Protein AF-A0A938M8R1-F1 (afdb_monomer_lite)

Foldseek 3Di:
DDPVVVVVVLVPDDPVVSVVVVVVVVVVVVVVVVVVVVVVVVVVVVVCVVCVQCVPCCHVVNVCVVVVPPPPDD

Sequence (74 aa):
MTQSEIVDALKKLTATERLTIIEAALRLTHQDLQQARAERTRRLAVAAKALLPDYSAGGELTAFTALDGEDVHA

Structure (mmCIF, N/CA/C/O backbone):
data_AF-A0A938M8R1-F1
#
_entry.id   AF-A0A938M8R1-F1
#
loop_
_atom_site.group_PDB
_atom_site.id
_atom_site.type_symbol
_atom_site.label_atom_id
_atom_site.label_alt_id
_atom_site.label_comp_id
_atom_site.label_asym_id
_atom_site.label_entity_id
_atom_site.label_seq_id
_atom_site.pdbx_PDB_ins_code
_atom_site.Cartn_x
_atom_site.Cartn_y
_atom_site.Cartn_z
_atom_site.occupancy
_atom_site.B_iso_or_equiv
_atom_site.auth_seq_id
_atom_site.auth_comp_id
_atom_site.auth_asym_id
_atom_site.auth_atom_id
_atom_site.pdbx_PDB_model_num
ATOM 1 N N . MET A 1 1 ? -19.823 -4.622 3.482 1.00 66.88 1 MET A N 1
ATOM 2 C CA . MET A 1 1 ? -19.907 -3.829 4.722 1.00 66.88 1 MET A CA 1
ATOM 3 C C . MET A 1 1 ? -19.671 -2.374 4.393 1.00 66.88 1 MET A C 1
ATOM 5 O O . MET A 1 1 ? -18.787 -2.078 3.598 1.00 66.88 1 MET A O 1
ATOM 9 N N . THR A 1 2 ? -20.462 -1.487 4.976 1.00 91.44 2 THR A N 1
ATOM 10 C CA . THR A 1 2 ? -20.297 -0.036 4.868 1.00 91.44 2 THR A CA 1
ATOM 11 C C . THR A 1 2 ? -19.373 0.481 5.974 1.00 91.44 2 THR A C 1
ATOM 13 O O . THR A 1 2 ? -19.153 -0.187 6.986 1.00 91.44 2 THR A O 1
ATOM 16 N N . GLN A 1 3 ? -18.818 1.683 5.803 1.00 89.94 3 GLN A N 1
ATOM 17 C CA . GLN A 1 3 ? -17.984 2.322 6.829 1.00 89.94 3 GLN A CA 1
ATOM 18 C C . GLN A 1 3 ? -18.728 2.446 8.169 1.00 89.94 3 GLN A C 1
ATOM 20 O O . GLN A 1 3 ? -18.152 2.188 9.226 1.00 89.94 3 GLN A O 1
ATOM 25 N N . SER A 1 4 ? -20.014 2.796 8.121 1.00 90.75 4 SER A N 1
ATOM 26 C CA . SER A 1 4 ? -20.862 2.946 9.304 1.00 90.75 4 SER A CA 1
ATOM 27 C C . SER A 1 4 ? -21.008 1.631 10.071 1.00 90.75 4 SER A C 1
ATOM 29 O O . SER A 1 4 ? -20.847 1.612 11.288 1.00 90.75 4 SER A O 1
ATOM 31 N N . GLU A 1 5 ? -21.205 0.516 9.362 1.00 93.56 5 GLU A N 1
ATOM 32 C CA . GLU A 1 5 ? -21.303 -0.819 9.969 1.00 93.56 5 GLU A CA 1
ATOM 33 C C . GLU A 1 5 ? -20.008 -1.236 10.682 1.00 93.56 5 GLU A C 1
ATOM 35 O O . GLU A 1 5 ? -20.061 -1.823 11.763 1.00 93.56 5 GLU A O 1
ATOM 40 N N . ILE A 1 6 ? -18.839 -0.909 10.114 1.00 92.06 6 ILE A N 1
ATOM 41 C CA . ILE A 1 6 ? -17.531 -1.185 10.735 1.00 92.06 6 ILE A CA 1
ATOM 42 C C . ILE A 1 6 ? -17.388 -0.405 12.042 1.00 92.06 6 ILE A C 1
ATOM 44 O O . ILE A 1 6 ? -17.009 -0.960 13.073 1.00 92.06 6 ILE A O 1
ATOM 48 N N . VAL A 1 7 ? -17.704 0.890 12.007 1.00 92.06 7 VAL A N 1
ATOM 49 C CA . VAL A 1 7 ? -17.595 1.762 13.179 1.00 92.06 7 VAL A CA 1
ATOM 50 C C . VAL A 1 7 ? -18.554 1.310 14.280 1.00 92.06 7 VAL A C 1
ATOM 52 O O . VAL A 1 7 ? -18.166 1.256 15.448 1.00 92.06 7 VAL A O 1
ATOM 55 N N . ASP A 1 8 ? -19.778 0.926 13.928 1.00 94.44 8 ASP A N 1
ATOM 56 C CA . ASP A 1 8 ? -20.752 0.432 14.900 1.00 94.44 8 ASP A CA 1
ATOM 57 C C . ASP A 1 8 ? -20.362 -0.926 15.494 1.00 94.44 8 ASP A C 1
ATOM 59 O O . ASP A 1 8 ? -20.618 -1.170 16.674 1.00 94.44 8 ASP A O 1
ATOM 63 N N . ALA A 1 9 ? -19.679 -1.787 14.738 1.00 92.56 9 A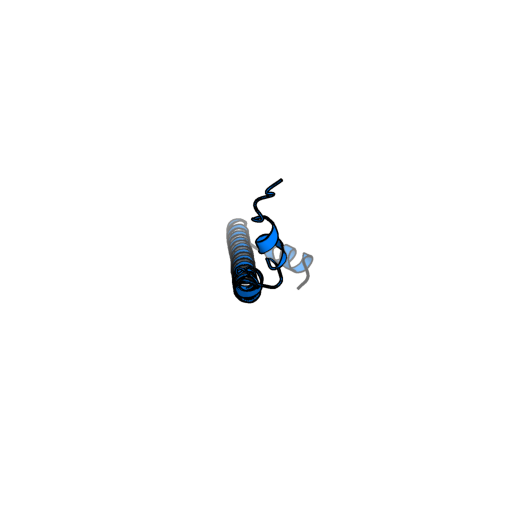LA A N 1
ATOM 64 C CA . ALA A 1 9 ? -19.093 -3.009 15.281 1.00 92.56 9 ALA A CA 1
ATOM 65 C C . ALA A 1 9 ? -17.968 -2.706 16.288 1.00 92.56 9 ALA A C 1
ATOM 67 O O . ALA A 1 9 ? -17.951 -3.280 17.376 1.00 92.56 9 ALA A O 1
ATOM 68 N N . LEU A 1 10 ? -17.081 -1.751 15.987 1.00 92.62 10 LEU A N 1
ATOM 69 C CA . LEU A 1 10 ? -16.000 -1.343 16.895 1.00 92.62 10 LEU A CA 1
ATOM 70 C C . LEU A 1 10 ? -16.528 -0.731 18.201 1.00 92.62 10 LEU A C 1
ATOM 72 O O . LEU A 1 10 ? -15.937 -0.923 19.266 1.00 92.62 10 LEU A O 1
ATOM 76 N N . LYS A 1 11 ? -17.655 -0.011 18.161 1.00 94.00 11 LYS A N 1
ATOM 77 C CA . LYS A 1 11 ? -18.281 0.559 19.370 1.00 94.00 11 LYS A CA 1
ATOM 78 C C . LYS A 1 11 ? -18.676 -0.505 20.399 1.00 94.00 11 LYS A C 1
ATOM 80 O O . LYS A 1 11 ? -18.653 -0.199 21.588 1.00 94.00 11 LYS A O 1
ATOM 85 N N . LYS A 1 12 ? -18.988 -1.730 19.958 1.00 95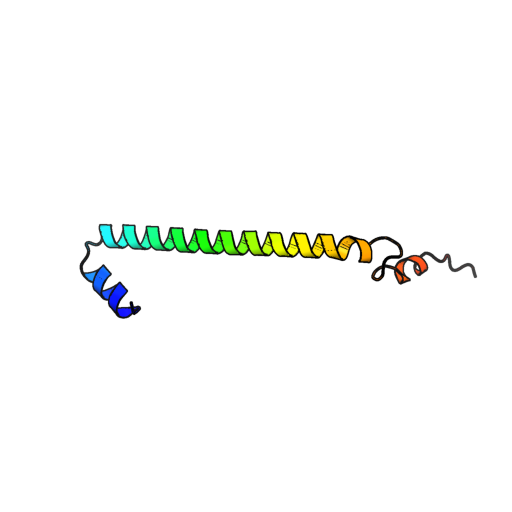.50 12 LYS A N 1
ATOM 86 C CA . LYS A 1 12 ? -19.381 -2.856 20.826 1.00 95.50 12 LYS A CA 1
ATOM 87 C C . LYS A 1 12 ? -18.209 -3.491 21.581 1.00 95.50 12 LYS A C 1
ATOM 89 O O . LYS A 1 12 ? -18.442 -4.297 22.473 1.00 95.50 12 LYS A O 1
ATOM 94 N N . LEU A 1 13 ? -16.975 -3.143 21.223 1.00 95.00 13 LEU A N 1
ATOM 95 C CA . LEU A 1 13 ? -15.759 -3.687 21.819 1.00 95.00 13 LEU A CA 1
ATOM 96 C C . LEU A 1 13 ? -15.224 -2.795 22.939 1.00 95.00 13 LEU A C 1
ATOM 98 O O . LEU A 1 13 ? -15.512 -1.593 23.010 1.00 95.00 13 LEU A O 1
ATOM 102 N N . THR A 1 14 ? -14.383 -3.375 23.789 1.00 96.56 14 THR A N 1
ATOM 103 C CA . THR A 1 14 ? -13.623 -2.616 24.783 1.00 96.56 14 THR A CA 1
ATOM 104 C C . THR A 1 14 ? -12.601 -1.695 24.110 1.00 96.56 14 THR A C 1
ATOM 106 O O . THR A 1 14 ? -12.246 -1.848 22.939 1.00 96.56 14 THR A O 1
ATOM 109 N N . ALA A 1 15 ? -12.099 -0.706 24.854 1.00 94.00 15 ALA A N 1
ATOM 110 C CA . ALA A 1 15 ? -11.078 0.205 24.338 1.00 94.00 15 ALA A CA 1
ATOM 111 C C . ALA A 1 15 ? -9.805 -0.537 23.892 1.00 94.00 15 ALA A C 1
ATOM 113 O O . ALA A 1 15 ? -9.257 -0.219 22.840 1.00 94.00 15 ALA A O 1
ATOM 114 N N . THR A 1 16 ? -9.380 -1.550 24.650 1.00 96.38 16 THR A N 1
ATOM 115 C CA . THR A 1 16 ? -8.198 -2.364 24.343 1.00 96.38 16 THR A CA 1
ATOM 116 C C . THR A 1 16 ? -8.377 -3.144 23.045 1.00 96.38 16 THR A C 1
ATOM 118 O O . THR A 1 16 ? -7.531 -3.057 22.162 1.00 96.38 16 THR A O 1
ATOM 121 N N . GLU A 1 17 ? -9.505 -3.836 22.878 1.00 96.00 17 GLU A N 1
ATOM 122 C CA . GLU A 1 17 ? -9.796 -4.606 21.660 1.00 96.00 17 GLU A CA 1
ATOM 123 C C . GLU A 1 17 ? -9.895 -3.703 20.428 1.00 96.00 17 GLU A C 1
ATOM 125 O O . GLU A 1 17 ? -9.364 -4.036 19.368 1.00 96.00 17 GLU A O 1
ATOM 130 N N . ARG A 1 18 ? -10.517 -2.522 20.568 1.00 96.06 18 ARG A N 1
ATOM 131 C CA . ARG A 1 18 ? -10.537 -1.519 19.495 1.00 96.06 18 ARG A CA 1
ATOM 132 C C . ARG A 1 18 ? -9.129 -1.115 19.073 1.00 96.06 18 ARG A C 1
ATOM 134 O O . ARG A 1 18 ? -8.860 -1.061 17.876 1.00 96.06 18 ARG A O 1
ATOM 141 N N . LEU A 1 19 ? -8.246 -0.834 20.030 1.00 95.81 19 LEU A N 1
ATOM 142 C CA . LEU A 1 19 ? -6.863 -0.455 19.739 1.00 95.81 19 LEU A CA 1
ATOM 143 C C . LEU A 1 19 ? -6.116 -1.581 19.020 1.00 95.81 19 LEU A C 1
ATOM 145 O O . LEU A 1 19 ? -5.472 -1.319 18.008 1.00 95.81 19 LEU A O 1
ATOM 149 N N . THR A 1 20 ? -6.270 -2.828 19.470 1.00 97.19 20 THR A N 1
ATOM 150 C CA . THR A 1 20 ? -5.658 -3.994 18.818 1.00 97.19 20 THR A CA 1
ATOM 151 C C . THR A 1 20 ? -6.123 -4.153 17.369 1.00 97.19 20 THR A C 1
ATOM 153 O O . THR A 1 20 ? -5.308 -4.406 16.482 1.00 97.19 20 THR A O 1
ATOM 156 N N . ILE A 1 21 ? -7.418 -3.968 17.098 1.00 96.06 21 ILE A N 1
ATOM 157 C CA . ILE A 1 21 ? -7.958 -4.073 15.736 1.00 96.06 21 ILE A CA 1
ATOM 158 C C . ILE A 1 21 ? -7.458 -2.932 14.851 1.00 96.06 21 ILE A C 1
ATOM 160 O O . ILE A 1 21 ? -7.067 -3.176 13.711 1.00 96.06 21 ILE A O 1
ATOM 164 N N . ILE A 1 22 ? -7.442 -1.697 15.360 1.00 95.12 22 ILE A N 1
ATOM 165 C CA . ILE A 1 22 ? -6.927 -0.540 14.613 1.00 95.12 22 ILE A CA 1
ATOM 166 C C . ILE A 1 22 ? -5.452 -0.747 14.269 1.00 95.12 22 ILE A C 1
ATOM 168 O O . ILE A 1 22 ? -5.044 -0.492 13.138 1.00 95.12 22 ILE A O 1
ATOM 172 N N . GLU A 1 23 ? -4.657 -1.253 15.209 1.00 97.31 23 GLU A N 1
ATOM 173 C CA . GLU A 1 23 ? -3.248 -1.543 14.970 1.00 97.31 23 GLU A CA 1
ATOM 174 C C . GLU A 1 23 ? -3.061 -2.633 13.905 1.00 97.31 23 GLU A C 1
ATOM 176 O O . GLU A 1 23 ? -2.244 -2.477 12.996 1.00 97.31 23 GLU A O 1
ATOM 181 N N . ALA A 1 24 ? -3.844 -3.712 13.962 1.00 97.31 24 ALA A N 1
ATOM 182 C CA . ALA A 1 24 ? -3.813 -4.757 12.943 1.00 97.31 24 ALA A CA 1
ATOM 183 C C . ALA A 1 24 ? -4.202 -4.214 11.555 1.00 97.31 24 ALA A C 1
ATOM 185 O O . ALA A 1 24 ? -3.507 -4.476 10.572 1.00 97.31 24 ALA A O 1
ATOM 186 N N . ALA A 1 25 ? -5.262 -3.403 11.476 1.00 96.31 25 ALA A N 1
ATOM 187 C CA . ALA A 1 25 ? -5.702 -2.765 10.236 1.00 96.31 25 ALA A CA 1
ATOM 188 C C . ALA A 1 25 ? -4.640 -1.807 9.668 1.00 96.31 25 ALA A C 1
ATOM 190 O O . ALA A 1 25 ? -4.392 -1.783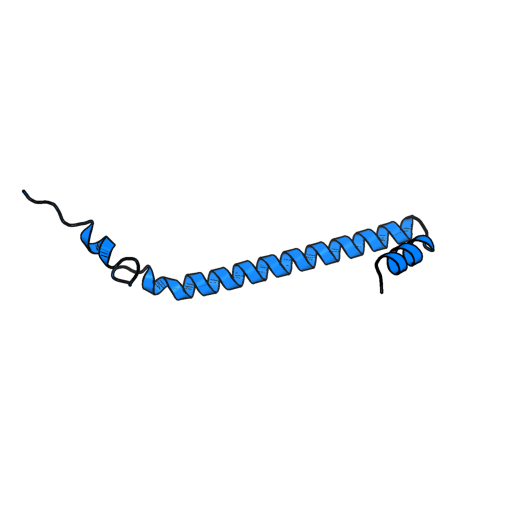 8.458 1.00 96.31 25 ALA A O 1
ATOM 191 N N . LEU A 1 26 ? -3.963 -1.055 10.540 1.00 96.94 26 LEU A N 1
ATOM 192 C CA . LEU A 1 26 ? -2.858 -0.186 10.150 1.00 96.94 26 LEU A CA 1
ATOM 193 C C . LEU A 1 26 ? -1.689 -0.999 9.583 1.00 96.94 26 LEU A C 1
ATOM 195 O O . LEU A 1 26 ? -1.174 -0.662 8.516 1.00 96.94 26 LEU A O 1
ATOM 199 N N . ARG A 1 27 ? -1.291 -2.092 10.247 1.00 97.75 27 ARG A N 1
ATOM 200 C CA . ARG A 1 27 ? -0.214 -2.971 9.761 1.00 97.75 27 ARG A CA 1
ATOM 201 C C . ARG A 1 27 ? -0.528 -3.547 8.381 1.00 97.75 27 ARG A C 1
ATOM 203 O O . ARG A 1 27 ? 0.350 -3.519 7.523 1.00 97.75 27 ARG A O 1
ATOM 210 N N . LEU A 1 28 ? -1.761 -4.005 8.155 1.00 97.31 28 LEU A N 1
ATOM 211 C CA . LEU A 1 28 ? -2.205 -4.503 6.847 1.00 97.31 28 LEU A CA 1
ATOM 212 C C . LEU A 1 28 ? -2.085 -3.420 5.769 1.00 97.31 28 LEU A C 1
ATOM 214 O O . LEU A 1 28 ? -1.444 -3.634 4.745 1.00 97.31 28 LEU A O 1
ATOM 218 N N . THR A 1 29 ? -2.586 -2.216 6.053 1.00 97.12 29 THR A N 1
ATOM 219 C CA . THR A 1 29 ? -2.499 -1.079 5.122 1.00 97.12 29 THR A CA 1
ATOM 220 C C . THR A 1 29 ? -1.045 -0.757 4.762 1.00 97.12 29 THR A C 1
ATOM 222 O O . THR A 1 29 ? -0.710 -0.518 3.602 1.00 97.12 29 THR A O 1
ATOM 225 N N . HIS A 1 30 ? -0.147 -0.774 5.750 1.00 97.12 30 HIS A N 1
ATOM 226 C CA . HIS A 1 30 ? 1.279 -0.569 5.510 1.00 97.12 30 HIS A CA 1
ATOM 227 C C . HIS A 1 30 ? 1.894 -1.679 4.651 1.00 97.12 30 HIS A C 1
ATOM 229 O O . HIS A 1 30 ? 2.714 -1.379 3.783 1.00 97.12 30 HIS A O 1
ATOM 235 N N . GLN A 1 31 ? 1.519 -2.941 4.865 1.00 97.00 31 GLN A N 1
ATOM 236 C CA . GLN A 1 31 ? 1.998 -4.061 4.052 1.00 97.00 31 GLN A CA 1
ATOM 237 C C . GLN A 1 31 ? 1.562 -3.920 2.591 1.00 97.00 31 GLN A C 1
ATOM 239 O O . GLN A 1 31 ? 2.408 -4.030 1.702 1.00 97.00 31 GLN A O 1
ATOM 244 N N . ASP A 1 32 ? 0.296 -3.586 2.347 1.00 96.62 32 ASP A N 1
ATOM 245 C CA . ASP A 1 32 ? -0.242 -3.382 0.999 1.00 96.62 32 ASP A CA 1
ATOM 246 C C . ASP A 1 32 ? 0.494 -2.254 0.264 1.00 96.62 32 ASP A C 1
ATOM 248 O O . ASP A 1 32 ? 0.901 -2.399 -0.893 1.00 96.62 32 ASP A O 1
ATOM 252 N N . LEU A 1 33 ? 0.756 -1.139 0.957 1.00 96.69 33 LEU A N 1
ATOM 253 C CA . LEU A 1 33 ? 1.525 -0.023 0.404 1.00 96.69 33 LEU A CA 1
ATOM 254 C C . LEU A 1 33 ? 2.960 -0.425 0.039 1.00 96.69 33 LEU A C 1
ATOM 256 O O . LEU A 1 33 ? 3.472 -0.014 -1.007 1.00 96.69 33 LEU A O 1
ATOM 260 N N . GLN A 1 34 ? 3.618 -1.232 0.873 1.00 96.50 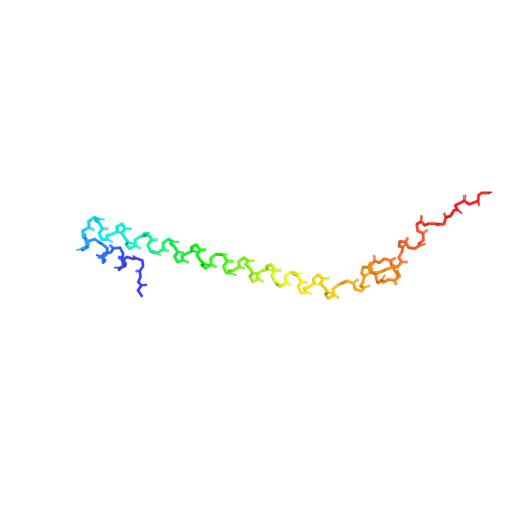34 GLN A N 1
ATOM 261 C CA . GLN A 1 34 ? 4.968 -1.715 0.579 1.00 96.50 34 GLN A CA 1
ATOM 262 C C . GLN A 1 34 ? 4.980 -2.674 -0.611 1.00 96.50 34 GLN A C 1
ATOM 264 O O . GLN A 1 34 ? 5.850 -2.557 -1.476 1.00 96.50 34 GLN A O 1
ATOM 269 N N . GLN A 1 35 ? 4.001 -3.575 -0.707 1.00 95.44 35 GLN A N 1
ATOM 270 C CA . GLN A 1 35 ? 3.864 -4.474 -1.853 1.00 95.44 35 GLN A CA 1
ATOM 271 C C . GLN A 1 35 ? 3.623 -3.697 -3.150 1.00 95.44 35 GLN A C 1
ATOM 273 O O . GLN A 1 35 ? 4.317 -3.928 -4.142 1.00 95.44 35 GLN A O 1
ATOM 278 N N . ALA A 1 36 ? 2.717 -2.716 -3.133 1.00 95.19 36 ALA A N 1
ATOM 279 C CA . ALA A 1 36 ? 2.455 -1.856 -4.284 1.00 95.19 36 ALA A CA 1
ATOM 280 C C . ALA A 1 36 ? 3.712 -1.085 -4.722 1.00 95.19 36 ALA A C 1
ATOM 282 O O . ALA A 1 36 ? 4.005 -0.978 -5.917 1.00 95.19 36 ALA A O 1
ATOM 283 N N . ARG A 1 37 ? 4.502 -0.585 -3.762 1.00 96.25 37 ARG A N 1
ATOM 284 C CA . ARG A 1 37 ? 5.777 0.086 -4.044 1.00 96.25 37 ARG A CA 1
ATOM 285 C C . ARG A 1 37 ? 6.806 -0.869 -4.645 1.00 96.25 37 ARG A C 1
ATOM 287 O O . ARG A 1 37 ? 7.461 -0.502 -5.619 1.00 96.25 37 ARG A O 1
ATOM 294 N N . ALA A 1 38 ? 6.955 -2.069 -4.089 1.00 96.06 38 ALA A N 1
ATOM 295 C CA . ALA A 1 38 ? 7.886 -3.075 -4.594 1.00 96.06 38 ALA A CA 1
ATOM 296 C C . ALA A 1 38 ? 7.537 -3.489 -6.031 1.00 96.06 38 ALA A C 1
ATOM 298 O O . ALA A 1 38 ? 8.413 -3.517 -6.896 1.00 96.06 38 ALA A O 1
ATOM 299 N N . GLU A 1 39 ? 6.255 -3.717 -6.309 1.00 95.88 39 GLU A N 1
ATOM 300 C CA . GLU A 1 39 ? 5.773 -4.055 -7.647 1.00 95.88 39 GLU A CA 1
ATOM 301 C C . GLU A 1 39 ? 5.992 -2.904 -8.638 1.00 95.88 39 GLU A C 1
ATOM 303 O O . GLU A 1 39 ? 6.477 -3.122 -9.750 1.00 95.88 39 GLU A O 1
ATOM 308 N N . ARG A 1 40 ? 5.731 -1.655 -8.231 1.00 96.19 40 ARG A N 1
ATOM 309 C CA . ARG A 1 40 ? 6.044 -0.479 -9.056 1.00 96.19 40 ARG A CA 1
ATOM 310 C C . ARG A 1 40 ? 7.533 -0.415 -9.397 1.00 96.19 40 ARG A C 1
ATOM 312 O O . ARG A 1 40 ? 7.878 -0.234 -10.563 1.00 96.19 40 ARG A O 1
ATOM 319 N N . THR A 1 41 ? 8.408 -0.588 -8.409 1.00 96.69 41 THR A N 1
ATOM 320 C CA . THR A 1 41 ? 9.864 -0.607 -8.618 1.00 96.69 41 THR A CA 1
ATOM 321 C C . THR A 1 41 ? 10.273 -1.726 -9.573 1.00 96.69 41 THR A C 1
ATOM 323 O O . THR A 1 41 ? 11.065 -1.494 -10.484 1.00 96.69 41 THR A O 1
ATOM 326 N N . ARG A 1 42 ? 9.694 -2.924 -9.426 1.00 96.81 42 ARG A N 1
ATOM 327 C CA . ARG A 1 42 ? 9.945 -4.056 -10.325 1.00 96.81 42 ARG A CA 1
ATOM 328 C C . ARG A 1 42 ? 9.566 -3.726 -11.768 1.00 96.81 42 ARG A C 1
ATOM 330 O O . ARG A 1 42 ? 10.368 -3.967 -12.667 1.00 96.81 42 ARG A O 1
ATOM 337 N N . ARG A 1 43 ? 8.381 -3.153 -11.997 1.00 97.06 43 ARG A N 1
ATOM 338 C CA . ARG A 1 43 ? 7.922 -2.756 -13.342 1.00 97.06 43 ARG A CA 1
ATOM 339 C C . ARG A 1 43 ? 8.837 -1.717 -13.976 1.00 97.06 43 ARG A C 1
ATOM 341 O O . ARG A 1 43 ? 9.200 -1.863 -15.138 1.00 97.06 43 ARG A O 1
ATOM 348 N N . LEU A 1 44 ? 9.255 -0.714 -13.204 1.00 96.94 44 LEU A N 1
ATOM 349 C CA . LEU A 1 44 ? 10.202 0.299 -13.674 1.00 96.94 44 LEU A CA 1
ATOM 350 C C . LEU A 1 44 ? 11.558 -0.314 -14.034 1.00 96.94 44 LEU A C 1
ATOM 352 O O . LEU A 1 44 ? 12.111 0.023 -15.072 1.00 96.94 44 LEU A O 1
ATOM 356 N N . ALA A 1 45 ? 12.068 -1.253 -13.235 1.00 97.19 45 ALA A N 1
ATOM 357 C CA . ALA A 1 45 ? 13.317 -1.944 -13.543 1.00 97.19 45 ALA A CA 1
ATOM 358 C C . ALA A 1 45 ? 13.221 -2.782 -14.830 1.00 97.19 45 ALA A C 1
ATOM 360 O O . ALA A 1 45 ? 14.176 -2.831 -15.600 1.00 97.19 45 ALA A O 1
ATOM 361 N N . VAL A 1 46 ? 12.078 -3.431 -15.080 1.00 97.38 46 VAL A N 1
ATOM 362 C CA . VAL A 1 46 ? 11.833 -4.157 -16.338 1.00 97.38 46 VAL A CA 1
ATOM 363 C C . VAL A 1 46 ? 11.806 -3.193 -17.523 1.00 97.38 46 VAL A C 1
ATOM 365 O O . VAL A 1 46 ? 12.498 -3.439 -18.505 1.00 97.38 46 VAL A O 1
ATOM 368 N N . ALA A 1 47 ? 11.075 -2.082 -17.414 1.00 95.12 47 ALA A N 1
ATOM 369 C CA . ALA A 1 47 ? 11.018 -1.070 -18.466 1.00 95.12 47 ALA A CA 1
ATOM 370 C C . ALA A 1 47 ? 12.402 -0.462 -18.753 1.00 95.12 47 ALA A C 1
ATOM 372 O O . ALA A 1 47 ? 12.804 -0.371 -19.907 1.00 95.12 47 ALA A O 1
ATOM 373 N N . ALA A 1 48 ? 13.169 -0.130 -17.711 1.00 94.50 48 ALA A N 1
ATOM 374 C CA . ALA A 1 48 ? 14.524 0.397 -17.853 1.00 94.50 48 ALA A CA 1
ATOM 375 C C . ALA A 1 48 ? 15.461 -0.595 -18.560 1.00 94.50 48 ALA A C 1
ATOM 377 O O . ALA A 1 48 ? 16.245 -0.200 -19.416 1.00 94.50 48 ALA A O 1
ATOM 378 N N . LYS A 1 49 ? 15.359 -1.894 -18.247 1.00 95.44 49 LYS A N 1
ATOM 379 C CA . LYS A 1 49 ? 16.122 -2.936 -18.951 1.00 95.44 49 LYS A CA 1
ATOM 380 C C . LYS A 1 49 ? 15.710 -3.070 -20.416 1.00 95.44 49 LYS A C 1
ATOM 382 O O . LYS A 1 49 ? 16.573 -3.321 -21.246 1.00 95.44 49 LYS A O 1
ATOM 387 N N . ALA A 1 50 ? 14.423 -2.916 -20.722 1.00 95.06 50 ALA A N 1
ATOM 388 C CA . ALA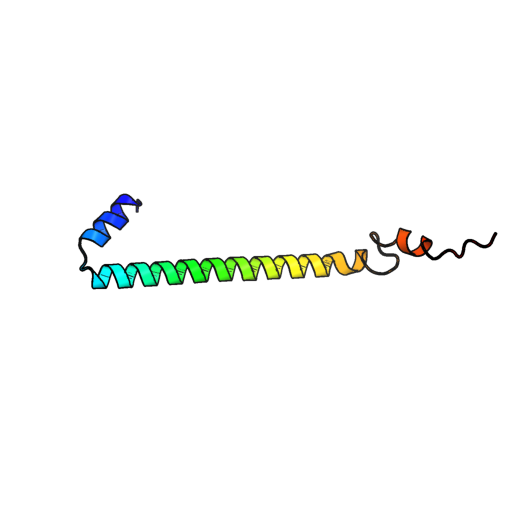 A 1 50 ? 13.920 -2.985 -22.092 1.00 95.06 50 ALA A CA 1
ATOM 389 C C . ALA A 1 50 ? 14.410 -1.810 -22.955 1.00 95.06 50 ALA A C 1
ATOM 391 O O . ALA A 1 50 ? 14.734 -2.028 -24.112 1.00 95.06 50 ALA A O 1
ATOM 392 N N . LEU A 1 51 ? 14.519 -0.610 -22.374 1.00 92.81 51 LEU A N 1
ATOM 393 C CA . LEU A 1 51 ? 15.024 0.605 -23.033 1.00 92.81 51 LEU A CA 1
ATOM 394 C C . LEU A 1 51 ? 16.559 0.678 -23.113 1.00 92.81 51 LEU A C 1
ATOM 396 O O . LEU A 1 51 ? 17.100 1.540 -23.796 1.00 92.81 51 LEU A O 1
ATOM 400 N N . LEU A 1 52 ? 17.288 -0.198 -22.415 1.00 91.56 52 LEU A N 1
ATOM 401 C CA . LEU A 1 52 ? 18.755 -0.165 -22.365 1.00 91.56 52 LEU A CA 1
ATOM 402 C C . LEU A 1 52 ? 19.444 -0.178 -23.753 1.00 91.56 52 LEU A C 1
ATOM 404 O O . LEU A 1 52 ? 20.427 0.551 -23.911 1.00 91.56 52 LEU A O 1
ATOM 408 N N . PRO A 1 53 ? 18.976 -0.946 -24.761 1.00 90.31 53 PRO A N 1
ATOM 409 C CA . PRO A 1 53 ? 19.551 -0.908 -26.107 1.00 90.31 53 PRO A CA 1
ATOM 410 C C . PRO A 1 53 ? 19.431 0.469 -26.767 1.00 90.31 53 PRO A C 1
ATOM 412 O O . PRO A 1 53 ? 20.385 0.925 -27.389 1.00 90.31 53 PRO A O 1
ATOM 415 N N . ASP A 1 54 ? 18.314 1.166 -26.563 1.00 88.81 54 ASP A N 1
ATOM 416 C CA . ASP A 1 54 ? 18.057 2.474 -27.176 1.00 88.81 54 ASP A CA 1
ATOM 417 C C . ASP A 1 54 ? 18.998 3.551 -26.616 1.00 88.81 54 ASP A C 1
ATOM 419 O O . ASP A 1 54 ? 19.382 4.480 -27.325 1.00 88.81 54 ASP A O 1
ATOM 423 N N . TYR A 1 55 ? 19.422 3.384 -25.358 1.00 87.25 55 TYR A N 1
ATOM 424 C CA . TYR A 1 55 ? 20.429 4.212 -24.686 1.00 87.25 55 TYR A CA 1
ATOM 425 C C . TYR A 1 55 ? 21.883 3.774 -24.939 1.00 87.25 55 TYR A C 1
ATOM 427 O O . TYR A 1 55 ? 22.808 4.461 -24.504 1.00 87.25 55 TYR A O 1
ATOM 435 N N . SER A 1 56 ? 22.121 2.637 -25.596 1.00 87.19 56 SER A N 1
ATOM 436 C CA . SER A 1 56 ? 23.483 2.204 -25.948 1.00 87.19 56 SER A CA 1
ATOM 437 C C . SER A 1 56 ? 24.046 3.085 -27.061 1.00 87.19 56 SER A C 1
ATOM 439 O O . SER A 1 56 ? 23.267 3.653 -27.815 1.00 87.19 56 SER A O 1
ATOM 441 N N . ALA A 1 57 ? 25.374 3.211 -27.179 1.00 81.94 57 ALA A N 1
ATOM 442 C CA . ALA A 1 57 ? 26.006 4.080 -28.179 1.00 81.94 57 ALA A CA 1
ATOM 443 C C . ALA A 1 57 ? 25.579 3.709 -29.614 1.00 81.94 57 ALA A C 1
ATOM 445 O O . ALA A 1 57 ? 25.752 2.565 -30.034 1.00 81.94 57 ALA A O 1
ATOM 446 N N . GLY A 1 58 ? 25.020 4.678 -30.347 1.00 77.06 58 GLY A N 1
ATOM 447 C CA . GLY A 1 58 ? 24.445 4.463 -31.681 1.00 77.06 58 GLY A CA 1
ATOM 448 C C . GLY A 1 58 ? 23.039 3.845 -31.673 1.00 77.06 58 GLY A C 1
ATOM 449 O O . GLY A 1 58 ? 22.493 3.565 -32.737 1.00 77.06 58 GLY A O 1
ATOM 450 N N . GLY A 1 59 ? 22.454 3.632 -30.490 1.00 81.81 59 GLY A N 1
ATOM 451 C CA . GLY A 1 59 ? 21.045 3.297 -30.299 1.00 81.81 59 GLY A CA 1
ATOM 452 C C . GLY A 1 59 ? 20.133 4.487 -30.602 1.00 81.81 59 GLY A C 1
ATOM 453 O O . GLY A 1 59 ? 20.594 5.621 -30.721 1.00 81.81 59 GLY A O 1
ATOM 454 N N . GLU A 1 60 ? 18.829 4.242 -30.726 1.00 85.62 60 GLU A N 1
ATOM 455 C CA . GLU A 1 60 ? 17.853 5.237 -31.203 1.00 85.62 60 GLU A CA 1
ATOM 456 C C . GLU A 1 60 ? 17.899 6.564 -30.425 1.00 85.62 60 GLU A C 1
ATOM 458 O O . GLU A 1 60 ? 17.795 7.637 -31.019 1.00 85.62 60 GLU A O 1
ATOM 463 N N . LEU A 1 61 ? 18.132 6.511 -29.109 1.00 84.38 61 LEU A N 1
ATOM 464 C CA . LEU A 1 61 ? 18.164 7.695 -28.247 1.00 84.38 61 LEU A CA 1
ATOM 465 C C . LEU A 1 61 ? 19.556 8.335 -28.126 1.00 84.38 61 LEU A C 1
ATOM 467 O O . LEU A 1 61 ? 19.669 9.424 -27.566 1.00 84.38 61 LEU A O 1
ATOM 471 N N . THR A 1 62 ? 20.608 7.699 -28.649 1.00 81.81 62 THR A N 1
ATOM 472 C CA . THR A 1 62 ? 21.988 8.231 -28.659 1.00 81.81 62 THR A CA 1
ATOM 473 C C . THR A 1 62 ? 22.566 8.372 -30.070 1.00 81.81 62 THR A C 1
ATOM 475 O O . THR A 1 62 ? 23.737 8.712 -30.241 1.00 81.81 62 THR A O 1
ATOM 478 N N . ALA A 1 63 ? 21.752 8.160 -31.107 1.00 79.00 63 ALA A N 1
ATOM 479 C CA . ALA A 1 63 ? 22.179 8.220 -32.502 1.00 79.00 63 ALA A CA 1
ATOM 480 C C . ALA A 1 63 ? 22.825 9.571 -32.861 1.00 79.00 63 ALA A C 1
ATOM 482 O O . ALA A 1 63 ? 23.769 9.617 -33.645 1.00 79.00 63 ALA A O 1
ATOM 483 N N . PHE A 1 64 ? 22.362 10.660 -32.240 1.00 74.38 64 PHE A N 1
ATOM 484 C CA . PHE A 1 64 ? 22.893 12.007 -32.458 1.00 74.38 64 PHE A CA 1
ATOM 485 C C . PHE A 1 64 ? 24.024 12.392 -31.500 1.00 74.38 64 PHE A C 1
ATOM 487 O O . PHE A 1 64 ? 24.826 13.250 -31.846 1.00 74.38 64 PHE A O 1
ATOM 494 N N . THR A 1 65 ? 24.169 11.727 -30.347 1.00 70.62 65 THR A N 1
ATOM 495 C CA . THR A 1 65 ? 25.264 12.037 -29.405 1.00 70.62 65 THR A CA 1
ATOM 496 C C . THR A 1 65 ? 26.628 11.589 -29.931 1.00 70.62 65 THR A C 1
ATOM 498 O O . THR A 1 65 ? 27.660 12.015 -29.429 1.00 70.62 65 THR A O 1
ATOM 501 N N . ALA A 1 66 ? 26.655 10.725 -30.950 1.00 63.78 66 ALA A N 1
ATOM 502 C CA . ALA A 1 66 ? 27.878 10.385 -31.672 1.00 63.78 66 ALA A CA 1
ATOM 503 C C . ALA A 1 66 ? 28.434 11.560 -32.506 1.00 63.78 66 ALA A C 1
ATOM 505 O O . ALA A 1 66 ? 29.619 11.554 -32.825 1.00 63.78 66 ALA A O 1
ATOM 506 N N . LEU A 1 67 ? 27.604 12.560 -32.838 1.00 65.19 67 LEU A N 1
ATOM 507 C CA . LEU A 1 67 ? 27.996 13.756 -33.598 1.00 65.19 67 LEU A CA 1
ATOM 508 C C . LEU A 1 67 ? 28.508 14.892 -32.697 1.00 65.19 67 LEU A C 1
ATOM 510 O O . LEU A 1 67 ? 29.207 15.779 -33.174 1.00 65.19 67 LEU A O 1
ATOM 514 N N . ASP A 1 68 ? 28.225 14.846 -31.390 1.00 65.19 68 ASP A N 1
ATOM 515 C CA . ASP A 1 68 ? 28.692 15.850 -30.417 1.00 65.19 68 ASP A CA 1
ATOM 516 C C . ASP A 1 68 ? 30.225 15.824 -30.213 1.00 65.19 68 ASP A C 1
ATOM 518 O O . ASP A 1 68 ? 30.783 16.703 -29.559 1.00 65.19 68 ASP A O 1
ATOM 522 N N . GLY A 1 69 ? 30.907 14.808 -30.757 1.00 63.34 69 GLY A N 1
ATOM 523 C CA . GLY A 1 69 ? 32.359 14.637 -30.720 1.00 63.34 69 GLY A CA 1
ATOM 524 C C . GLY A 1 69 ? 33.100 15.052 -31.994 1.00 63.34 69 GLY A C 1
ATOM 525 O O . GLY A 1 69 ? 34.282 14.727 -32.105 1.00 63.34 69 GLY A O 1
ATOM 526 N N . GLU A 1 70 ? 32.457 15.714 -32.964 1.00 59.16 70 GLU A N 1
ATOM 527 C CA . GLU A 1 70 ? 33.201 16.265 -34.102 1.00 59.16 70 GLU A CA 1
ATOM 528 C C . GLU A 1 70 ? 34.091 17.428 -33.635 1.00 59.16 7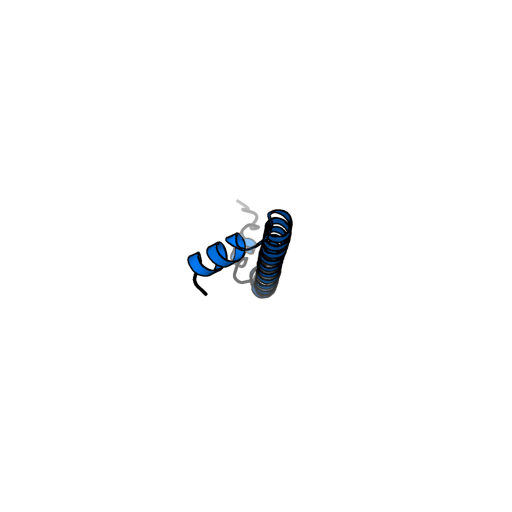0 GLU A C 1
ATOM 530 O O . GLU A 1 70 ? 33.613 18.496 -33.248 1.00 59.16 70 GLU A O 1
ATOM 535 N N . ASP A 1 71 ? 35.408 17.206 -33.665 1.00 61.69 71 ASP A N 1
ATOM 536 C CA . ASP A 1 71 ? 36.406 18.263 -33.542 1.00 61.69 71 ASP A CA 1
ATOM 537 C C . ASP A 1 71 ? 36.154 19.267 -34.676 1.00 61.69 71 ASP A C 1
ATOM 539 O O . ASP A 1 71 ? 36.369 18.975 -35.857 1.00 61.69 71 ASP A O 1
ATOM 543 N N . VAL A 1 72 ? 35.652 20.452 -34.323 1.00 63.59 72 VAL A N 1
ATOM 544 C CA . VAL A 1 72 ? 35.434 21.548 -35.271 1.00 63.59 72 VAL A CA 1
ATOM 545 C C . VAL A 1 72 ? 36.807 22.086 -35.676 1.00 63.59 72 VAL A C 1
ATOM 547 O O . VAL A 1 72 ? 37.307 23.063 -35.119 1.00 63.59 72 VAL A O 1
ATOM 550 N N . HIS A 1 73 ? 37.467 21.411 -36.612 1.00 60.84 73 HIS A N 1
ATOM 551 C CA . HIS A 1 73 ? 38.698 21.899 -37.215 1.00 60.84 73 HIS A CA 1
ATOM 552 C C . HIS A 1 73 ? 38.346 22.989 -38.236 1.00 60.84 73 HIS A C 1
ATOM 554 O O . HIS A 1 73 ? 37.752 22.714 -39.279 1.00 60.84 73 HIS A O 1
ATOM 560 N N . ALA A 1 74 ? 38.671 24.231 -37.865 1.00 60.25 74 ALA A N 1
ATOM 561 C CA . ALA A 1 74 ? 38.590 25.430 -38.698 1.00 60.25 74 ALA A CA 1
ATOM 562 C C . ALA A 1 74 ? 39.761 25.533 -39.687 1.00 60.25 74 ALA A C 1
ATOM 564 O O . ALA A 1 74 ? 40.870 25.058 -39.343 1.00 60.25 74 ALA A O 1
#

Secondary structure (DSSP, 8-state):
--HHHHHHHHHTS-HHHHHHHHHHHHHHHHHHHHHHHHHHHHHHHHHHHHHTTTTSTTSTTTTTTTTTT-----

Radius of gyration: 27.13 Å; chains: 1; bounding box: 60×30×64 Å

pLDDT: mean 88.69, std 11.65, range [59.16, 97.75]